Protein AF-A0A1A8ITM8-F1 (afdb_monomer_lite)

Radius of gyration: 14.9 Å; chains: 1; bounding box: 27×32×37 Å

Structure (mmCIF, N/CA/C/O backbone):
data_AF-A0A1A8ITM8-F1
#
_entry.id   AF-A0A1A8ITM8-F1
#
loop_
_atom_site.group_PDB
_atom_site.id
_atom_site.type_symbol
_atom_site.label_atom_id
_atom_site.label_alt_id
_atom_site.label_comp_id
_atom_site.label_asym_id
_atom_site.label_entity_id
_atom_site.label_seq_id
_atom_site.pdbx_PDB_ins_code
_atom_site.Cartn_x
_atom_site.Cartn_y
_atom_site.Cartn_z
_atom_site.occupancy
_atom_site.B_iso_or_equiv
_atom_site.auth_seq_id
_atom_site.auth_comp_id
_atom_site.auth_asym_id
_atom_site.auth_atom_id
_atom_site.pdbx_PDB_model_num
ATOM 1 N N . LEU A 1 1 ? 15.140 11.939 -12.226 1.00 78.19 1 LEU A N 1
ATOM 2 C CA . LEU A 1 1 ? 14.228 13.100 -12.386 1.00 78.19 1 LEU A CA 1
ATOM 3 C C . LEU A 1 1 ? 12.970 12.986 -11.517 1.00 78.19 1 LEU A C 1
ATOM 5 O O . LEU A 1 1 ? 12.629 13.969 -10.884 1.00 78.19 1 LEU A O 1
ATOM 9 N N . GLY A 1 2 ? 12.321 11.818 -11.408 1.00 91.31 2 GLY A N 1
ATOM 10 C CA . GLY A 1 2 ? 11.107 11.652 -10.585 1.00 91.31 2 GLY A CA 1
ATOM 11 C C . GLY A 1 2 ? 11.299 11.163 -9.141 1.00 91.31 2 GLY A C 1
ATOM 12 O O . GLY A 1 2 ? 10.309 10.938 -8.462 1.00 91.31 2 GLY A O 1
ATOM 13 N N . GLU A 1 3 ? 12.531 10.968 -8.656 1.00 92.69 3 GLU A N 1
ATOM 14 C CA . GLU A 1 3 ? 12.784 10.284 -7.373 1.00 92.69 3 GLU A CA 1
ATOM 15 C C . GLU A 1 3 ? 12.140 10.991 -6.170 1.00 92.69 3 GLU A C 1
ATOM 17 O O . GLU A 1 3 ? 11.423 10.363 -5.393 1.00 92.69 3 GLU A O 1
ATOM 22 N N . SER A 1 4 ? 12.362 12.300 -6.022 1.00 92.81 4 SER A N 1
AT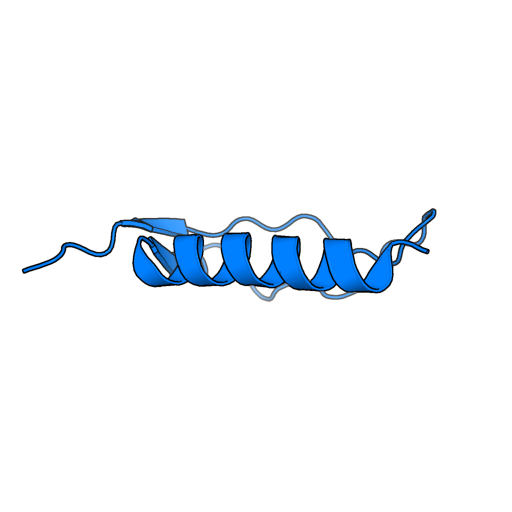OM 23 C CA . SER A 1 4 ? 11.814 13.063 -4.895 1.00 92.81 4 SER A CA 1
ATOM 24 C C . SER A 1 4 ? 10.287 13.092 -4.909 1.00 92.81 4 SER A C 1
ATOM 26 O O . SER A 1 4 ? 9.669 12.957 -3.856 1.00 92.81 4 SER A O 1
ATOM 28 N N . LEU A 1 5 ? 9.685 13.209 -6.098 1.00 95.81 5 LEU A N 1
ATOM 29 C CA . LEU A 1 5 ? 8.233 13.180 -6.264 1.00 95.81 5 LEU A CA 1
ATOM 30 C C . LEU A 1 5 ? 7.671 11.796 -5.919 1.00 95.81 5 LEU A C 1
ATOM 32 O O . LEU A 1 5 ? 6.788 11.69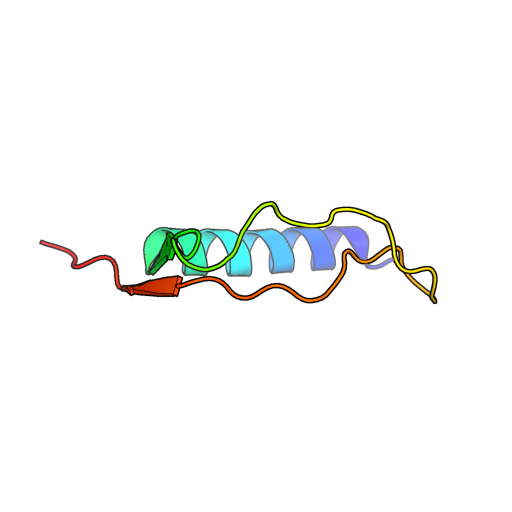3 -5.074 1.00 95.81 5 LEU A O 1
ATOM 36 N N . ALA A 1 6 ? 8.254 10.730 -6.476 1.00 94.94 6 ALA A N 1
ATOM 37 C CA . ALA A 1 6 ? 7.848 9.357 -6.192 1.00 94.94 6 ALA A CA 1
ATOM 38 C C . ALA A 1 6 ? 7.950 9.031 -4.694 1.00 94.94 6 ALA A C 1
ATOM 40 O O . ALA A 1 6 ? 7.052 8.409 -4.133 1.00 94.94 6 ALA A O 1
ATOM 41 N N . ARG A 1 7 ? 9.005 9.499 -4.013 1.00 95.00 7 ARG A N 1
ATOM 42 C CA . ARG A 1 7 ? 9.166 9.328 -2.561 1.00 95.00 7 ARG A CA 1
ATOM 43 C C . ARG A 1 7 ? 8.037 10.004 -1.781 1.00 95.00 7 ARG A C 1
ATOM 45 O O . ARG A 1 7 ? 7.516 9.408 -0.841 1.00 95.00 7 ARG A O 1
ATOM 52 N N . MET A 1 8 ? 7.666 11.227 -2.159 1.00 97.00 8 MET A N 1
ATOM 53 C CA . MET A 1 8 ? 6.574 11.961 -1.515 1.00 97.00 8 MET A CA 1
ATOM 54 C C . MET A 1 8 ? 5.225 11.280 -1.747 1.00 97.00 8 MET A C 1
ATOM 56 O O . MET A 1 8 ? 4.485 11.065 -0.788 1.00 97.00 8 MET A O 1
ATOM 60 N N . GLU A 1 9 ? 4.919 10.901 -2.989 1.00 96.88 9 GLU A N 1
ATOM 61 C CA . GLU A 1 9 ? 3.652 10.248 -3.324 1.00 96.88 9 GLU A CA 1
ATOM 62 C C . GLU A 1 9 ? 3.510 8.897 -2.622 1.00 96.88 9 GLU A C 1
ATOM 64 O O . GLU A 1 9 ? 2.503 8.656 -1.957 1.00 96.88 9 GLU A O 1
ATOM 69 N N . LEU A 1 10 ? 4.544 8.049 -2.677 1.00 96.19 10 LEU A N 1
ATOM 70 C CA . LEU A 1 10 ? 4.543 6.761 -1.983 1.00 96.19 10 LEU A CA 1
ATOM 71 C C . LEU A 1 10 ? 4.352 6.937 -0.478 1.00 96.19 10 LEU A C 1
ATOM 73 O O . LEU A 1 10 ? 3.557 6.214 0.119 1.00 96.19 10 LEU A O 1
ATOM 77 N N . PHE A 1 11 ? 5.030 7.914 0.131 1.00 96.44 11 PHE A N 1
ATOM 78 C CA . PHE A 1 11 ? 4.872 8.193 1.553 1.00 96.44 11 PHE A CA 1
ATOM 79 C C . PHE A 1 11 ? 3.437 8.607 1.885 1.00 96.44 11 PHE A C 1
ATOM 81 O O . PHE A 1 11 ? 2.809 7.973 2.729 1.00 96.44 11 PHE A O 1
ATOM 88 N N . LEU A 1 12 ? 2.895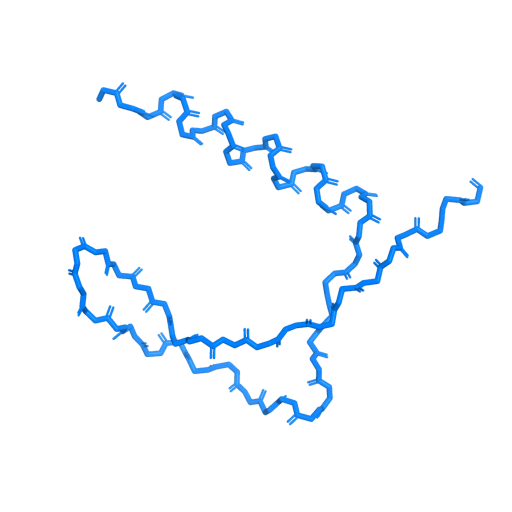 9.625 1.206 1.00 96.94 12 LEU A N 1
ATOM 89 C CA . LEU A 1 12 ? 1.565 10.168 1.492 1.00 96.94 12 LEU A CA 1
ATOM 90 C C . LEU A 1 12 ? 0.454 9.140 1.258 1.00 96.94 12 LEU A C 1
ATOM 92 O O . LEU A 1 12 ? -0.449 9.020 2.092 1.00 96.94 12 LEU A O 1
ATOM 96 N N . ILE A 1 13 ? 0.533 8.376 0.167 1.00 96.75 13 ILE A N 1
ATOM 97 C CA . ILE A 1 13 ? -0.431 7.316 -0.143 1.00 96.75 13 ILE A CA 1
ATOM 98 C C . ILE A 1 13 ? -0.349 6.225 0.929 1.00 96.75 13 ILE A C 1
ATOM 100 O O . ILE A 1 13 ? -1.369 5.881 1.530 1.00 96.75 13 ILE A O 1
ATOM 104 N N . LEU A 1 14 ? 0.855 5.733 1.239 1.00 95.94 14 LEU A N 1
ATOM 105 C CA . LEU A 1 14 ? 1.044 4.647 2.198 1.00 95.94 14 LEU A CA 1
ATOM 106 C C . LEU A 1 14 ? 0.569 5.032 3.604 1.00 95.94 14 LEU A C 1
ATOM 108 O O . LEU A 1 14 ? -0.212 4.296 4.206 1.00 95.94 14 LEU A O 1
ATOM 112 N N . VAL A 1 15 ? 0.975 6.195 4.128 1.00 95.69 15 VAL A N 1
ATOM 113 C CA . VAL A 1 15 ? 0.574 6.610 5.485 1.00 95.69 15 VAL A CA 1
ATOM 114 C C . VAL A 1 15 ? -0.921 6.892 5.579 1.00 95.69 15 VAL A C 1
ATOM 116 O O . VAL A 1 15 ? -1.545 6.538 6.579 1.00 95.69 15 VAL A O 1
ATOM 119 N N . THR A 1 16 ? -1.526 7.479 4.542 1.00 95.56 16 THR A N 1
ATOM 120 C CA . THR A 1 16 ? -2.972 7.748 4.517 1.00 95.56 16 THR A CA 1
ATOM 121 C C . THR A 1 16 ? -3.760 6.446 4.547 1.00 95.56 16 THR A C 1
ATOM 123 O O . THR A 1 16 ? -4.702 6.307 5.333 1.00 95.56 16 THR A O 1
ATOM 126 N N . LEU A 1 17 ? -3.348 5.474 3.732 1.00 94.69 17 LEU A N 1
ATOM 127 C CA . LEU A 1 17 ? -3.977 4.164 3.667 1.00 94.69 17 LEU A CA 1
ATOM 128 C C . LEU A 1 17 ? -3.820 3.394 4.983 1.00 94.69 17 LEU A C 1
ATOM 130 O O . LEU A 1 17 ? -4.819 2.947 5.538 1.00 94.69 17 LEU A O 1
ATOM 134 N N . LEU A 1 18 ? -2.607 3.297 5.535 1.00 93.56 18 LEU A 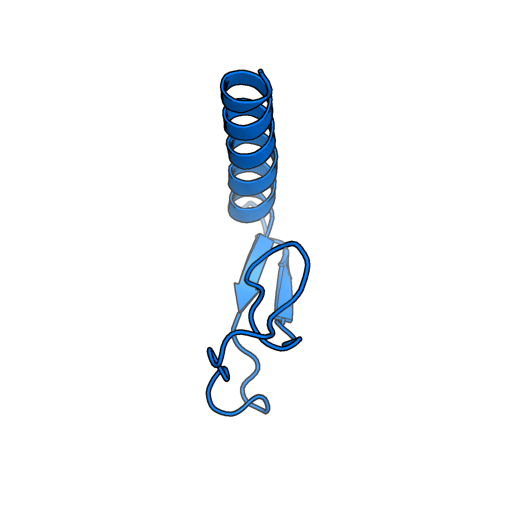N 1
ATOM 135 C CA . LEU A 1 18 ? -2.347 2.562 6.783 1.00 93.56 18 LEU A CA 1
ATOM 136 C C . LEU A 1 18 ? -2.993 3.206 8.020 1.00 93.56 18 LEU A C 1
ATOM 138 O O . LEU A 1 18 ? -3.328 2.515 8.991 1.00 93.56 18 LEU A O 1
ATOM 142 N N . ARG A 1 19 ? -3.178 4.532 8.008 1.00 93.06 19 ARG A N 1
ATOM 143 C CA . ARG A 1 19 ? -3.858 5.252 9.092 1.00 93.06 19 ARG A CA 1
ATOM 144 C C . ARG A 1 19 ? -5.367 5.022 9.075 1.00 93.06 19 ARG A C 1
ATOM 146 O O . ARG A 1 19 ? -5.962 4.938 10.145 1.00 93.06 19 ARG A O 1
ATOM 153 N N . LYS A 1 20 ? -5.980 4.913 7.892 1.00 92.94 20 LYS A N 1
ATOM 154 C CA . LYS A 1 20 ? -7.438 4.770 7.741 1.00 92.94 20 LYS A CA 1
ATOM 155 C C . LYS A 1 20 ? -7.915 3.331 7.599 1.00 92.94 20 LYS A C 1
ATOM 157 O O . LYS A 1 20 ? -9.065 3.063 7.927 1.00 92.94 20 LYS A O 1
ATOM 162 N N . TYR A 1 21 ? -7.071 2.414 7.139 1.00 94.56 21 TYR A N 1
ATOM 163 C CA . TYR A 1 21 ? -7.473 1.056 6.789 1.00 94.56 21 TYR A CA 1
ATOM 164 C C . TYR A 1 21 ? -6.527 0.000 7.367 1.00 94.56 21 TYR A C 1
ATOM 166 O O . TYR A 1 21 ? -5.343 0.242 7.599 1.00 94.56 21 TYR A O 1
ATOM 174 N N . LYS A 1 22 ? -7.072 -1.192 7.605 1.00 91.62 22 LYS A N 1
ATOM 175 C CA . LYS A 1 22 ? -6.339 -2.436 7.832 1.00 91.62 22 LYS A CA 1
ATOM 176 C C . LYS A 1 22 ? -6.386 -3.250 6.547 1.00 91.62 22 LYS A C 1
ATOM 178 O O . LYS A 1 22 ? -7.470 -3.512 6.025 1.00 91.62 22 LYS A O 1
ATOM 183 N N . PHE A 1 23 ? -5.216 -3.654 6.074 1.00 91.75 23 PHE A N 1
ATOM 184 C CA . PHE A 1 23 ? -5.061 -4.602 4.978 1.00 91.75 23 PHE A CA 1
ATOM 185 C C . PHE A 1 23 ? -4.909 -5.991 5.586 1.00 91.75 23 PHE A C 1
ATOM 187 O O . PHE A 1 23 ? -4.021 -6.211 6.407 1.00 91.75 23 PHE A O 1
ATOM 194 N N . ILE A 1 24 ? -5.820 -6.894 5.242 1.00 90.31 24 ILE A N 1
ATOM 195 C CA . ILE A 1 24 ? -5.908 -8.233 5.818 1.00 90.31 24 ILE A CA 1
ATOM 196 C C . ILE A 1 24 ? -5.804 -9.240 4.681 1.00 90.31 24 ILE A C 1
ATOM 198 O O . ILE A 1 24 ? -6.504 -9.132 3.667 1.00 90.31 24 ILE A O 1
ATOM 202 N N . TRP A 1 25 ? -4.932 -10.227 4.866 1.00 88.06 25 TRP A N 1
ATOM 203 C CA . TRP A 1 25 ? -4.827 -11.340 3.939 1.00 88.06 25 TRP A CA 1
ATOM 204 C C . TRP A 1 25 ? -6.123 -12.169 3.974 1.00 88.06 25 TRP A C 1
ATOM 206 O O . TRP A 1 25 ? -6.592 -12.504 5.066 1.00 88.06 25 TRP A O 1
ATOM 216 N N . PRO A 1 26 ? -6.767 -12.455 2.828 1.00 85.81 26 PRO A N 1
ATOM 217 C CA . PRO A 1 26 ? -7.981 -13.260 2.816 1.00 85.81 26 PRO A CA 1
ATOM 218 C C . PRO A 1 26 ? -7.672 -14.692 3.256 1.00 85.81 26 PRO A C 1
ATOM 220 O O . PRO A 1 26 ? -6.735 -15.289 2.755 1.00 85.81 26 PRO A O 1
ATOM 223 N N . GLU A 1 27 ? -8.504 -15.272 4.118 1.00 81.81 27 GLU A N 1
ATOM 224 C CA . GLU A 1 27 ? -8.357 -16.672 4.564 1.00 81.81 27 GLU A CA 1
ATOM 225 C C . GLU A 1 27 ? -8.516 -17.690 3.420 1.00 81.81 27 GLU A C 1
ATOM 227 O O . GLU A 1 27 ? -7.987 -18.790 3.496 1.00 81.81 27 GLU A O 1
ATOM 232 N N . ASP A 1 28 ? -9.232 -17.302 2.360 1.00 78.62 28 ASP A N 1
ATOM 233 C CA . ASP A 1 28 ? -9.461 -18.092 1.140 1.00 78.62 28 ASP A CA 1
ATOM 234 C C . ASP A 1 28 ? -8.369 -17.877 0.074 1.00 78.62 28 ASP A C 1
ATOM 236 O O . ASP A 1 28 ? -8.238 -18.645 -0.875 1.00 78.62 28 ASP A O 1
ATOM 240 N N . ALA A 1 29 ? -7.551 -16.831 0.226 1.00 73.38 29 ALA A N 1
ATOM 241 C CA . ALA A 1 29 ? -6.377 -16.657 -0.611 1.00 73.38 29 ALA A CA 1
ATOM 242 C C . ALA A 1 29 ? -5.260 -17.485 0.023 1.00 73.38 29 ALA A C 1
ATOM 244 O O . ALA A 1 29 ? -4.894 -17.231 1.166 1.00 73.38 29 ALA A O 1
ATOM 245 N N . GLY A 1 30 ? -4.748 -18.490 -0.689 1.00 77.56 30 GLY A N 1
ATOM 246 C CA . GLY A 1 30 ? -3.598 -19.287 -0.250 1.00 77.56 30 GLY A CA 1
ATOM 247 C C . GLY A 1 30 ? -2.326 -18.443 -0.079 1.00 77.56 30 GLY A C 1
ATOM 248 O O . GLY A 1 30 ? -2.362 -17.299 0.359 1.00 77.56 30 GLY A O 1
ATOM 249 N N . GLU A 1 31 ? -1.160 -18.970 -0.434 1.00 77.06 31 GLU A N 1
ATOM 250 C CA . GLU A 1 31 ? 0.069 -18.177 -0.339 1.00 77.06 31 GLU A CA 1
ATOM 251 C C . GLU A 1 31 ? 0.182 -17.167 -1.501 1.00 77.06 31 GLU A C 1
ATOM 253 O O . GLU A 1 31 ? -0.140 -17.500 -2.647 1.00 77.06 31 GLU A O 1
ATOM 258 N N . PRO A 1 32 ? 0.629 -15.923 -1.244 1.00 75.12 32 PRO A N 1
ATOM 259 C CA . PRO A 1 32 ? 0.918 -14.966 -2.306 1.00 75.12 32 PRO A CA 1
ATOM 260 C C . PRO A 1 32 ? 2.019 -15.492 -3.236 1.00 75.12 32 PRO A C 1
ATOM 262 O O . PRO A 1 32 ? 3.131 -15.792 -2.806 1.00 75.12 32 PRO A O 1
ATOM 265 N N . ASP A 1 33 ? 1.723 -15.554 -4.535 1.00 78.62 33 ASP A N 1
ATOM 266 C CA . ASP A 1 33 ? 2.707 -15.890 -5.564 1.00 78.62 33 ASP A CA 1
ATOM 267 C C . ASP A 1 33 ? 3.536 -14.644 -5.907 1.00 78.62 33 ASP A C 1
ATOM 269 O O . ASP A 1 33 ? 3.096 -13.732 -6.616 1.00 78.62 33 ASP A O 1
ATOM 273 N N . TYR A 1 34 ? 4.755 -14.608 -5.372 1.00 76.62 34 TYR A N 1
ATOM 274 C CA . TYR A 1 34 ? 5.718 -13.532 -5.598 1.00 76.62 34 TYR A CA 1
ATOM 275 C C . TYR A 1 34 ? 6.551 -13.717 -6.874 1.00 76.62 34 TYR A C 1
ATOM 277 O O . TYR A 1 34 ? 7.521 -12.983 -7.072 1.00 76.62 34 TYR A O 1
ATOM 285 N N . THR A 1 35 ? 6.209 -14.674 -7.746 1.00 82.75 35 THR A N 1
ATOM 286 C CA . THR A 1 35 ? 6.927 -14.864 -9.010 1.00 82.75 35 THR A CA 1
ATOM 287 C C . THR A 1 35 ? 6.795 -13.590 -9.846 1.00 82.75 35 THR A C 1
ATOM 289 O O . THR A 1 35 ? 5.669 -13.183 -10.158 1.00 82.75 35 THR A O 1
ATOM 292 N N . PRO A 1 36 ? 7.909 -12.932 -10.210 1.00 77.50 36 PRO A N 1
ATOM 293 C CA . PRO A 1 36 ? 7.847 -11.674 -10.930 1.00 77.50 36 PRO A CA 1
ATOM 294 C C . PRO A 1 36 ? 7.280 -11.892 -12.333 1.00 77.50 36 PRO A C 1
ATOM 296 O O . PRO A 1 36 ? 7.722 -12.770 -13.075 1.00 77.50 36 PRO A O 1
ATOM 299 N N . VAL A 1 37 ? 6.319 -11.056 -12.714 1.00 82.00 37 VA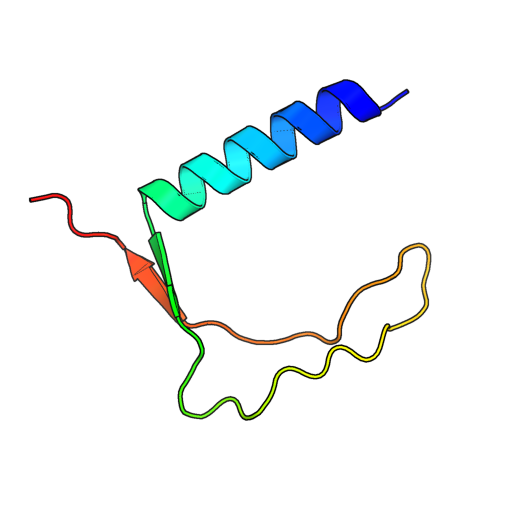L A N 1
ATOM 300 C CA . VAL A 1 37 ? 5.857 -10.936 -14.094 1.00 82.00 37 VAL A CA 1
ATOM 301 C C . VAL A 1 37 ? 6.717 -9.872 -14.772 1.00 82.00 37 VAL A C 1
ATOM 303 O O . VAL A 1 37 ? 6.747 -8.716 -14.342 1.00 82.00 37 VAL A O 1
ATOM 306 N N . TYR A 1 38 ? 7.451 -10.275 -15.810 1.00 74.12 38 TYR A N 1
ATOM 307 C CA . TYR A 1 38 ? 8.327 -9.384 -16.569 1.00 74.12 38 TYR A CA 1
ATOM 308 C C . TYR A 1 38 ? 7.519 -8.512 -17.542 1.00 74.12 38 TYR A C 1
ATOM 310 O O . TYR A 1 38 ? 6.819 -9.021 -18.415 1.00 74.12 38 TYR A O 1
ATOM 318 N N . GLY A 1 39 ? 7.655 -7.193 -17.397 1.00 76.94 39 GLY A N 1
ATOM 319 C CA . GLY A 1 39 ? 7.162 -6.169 -18.321 1.00 76.94 39 GLY A CA 1
ATOM 320 C C . GLY A 1 39 ? 8.134 -4.983 -18.367 1.00 76.94 39 GLY A C 1
ATOM 321 O O . GLY A 1 39 ? 9.342 -5.172 -18.263 1.00 76.94 39 GLY A O 1
ATOM 322 N N . VAL A 1 40 ? 7.628 -3.748 -18.468 1.00 82.12 40 VAL A N 1
ATOM 323 C CA . VAL A 1 40 ? 8.460 -2.529 -18.308 1.00 82.12 40 VAL A CA 1
ATOM 324 C C . VAL A 1 40 ? 8.955 -2.375 -16.859 1.00 82.12 40 VAL A C 1
ATOM 326 O O . VAL A 1 40 ? 10.004 -1.789 -16.607 1.00 82.12 40 VAL A O 1
ATOM 329 N N . THR A 1 41 ? 8.216 -2.941 -15.904 1.00 84.56 41 THR A N 1
ATOM 330 C CA . THR A 1 41 ? 8.557 -3.028 -14.480 1.00 84.56 41 THR A CA 1
ATOM 331 C C . THR A 1 41 ? 8.462 -4.481 -14.007 1.00 84.56 41 THR A C 1
ATOM 333 O O . THR A 1 41 ? 7.805 -5.309 -14.641 1.00 84.56 41 THR A O 1
ATOM 336 N N . LEU A 1 42 ? 9.105 -4.799 -12.880 1.00 84.12 42 LEU A N 1
ATOM 337 C CA . LEU A 1 42 ? 8.924 -6.075 -12.184 1.00 84.12 42 LEU A CA 1
ATOM 338 C C . LEU A 1 42 ? 7.717 -5.959 -11.250 1.00 84.12 42 LEU A C 1
ATOM 340 O O . LEU A 1 42 ? 7.756 -5.184 -10.296 1.00 84.12 42 LEU A O 1
ATOM 344 N N . THR A 1 43 ? 6.652 -6.711 -11.529 1.00 84.44 43 THR A N 1
ATOM 345 C CA . THR A 1 43 ? 5.410 -6.677 -10.737 1.00 84.44 43 THR A CA 1
ATOM 346 C C . THR A 1 43 ? 5.030 -8.098 -10.307 1.00 84.44 43 THR A C 1
ATOM 348 O O . THR A 1 43 ? 5.153 -9.015 -11.121 1.00 84.44 43 THR A O 1
ATOM 351 N N . PRO A 1 44 ? 4.589 -8.330 -9.056 1.00 83.19 44 PRO A N 1
ATOM 352 C CA . PRO A 1 44 ? 4.048 -9.630 -8.653 1.00 83.19 44 PRO A CA 1
ATOM 353 C C . PRO A 1 44 ? 2.739 -9.943 -9.396 1.00 83.19 44 PRO A C 1
ATOM 355 O O . PRO A 1 44 ? 2.114 -9.059 -9.989 1.00 83.19 44 PRO A O 1
ATOM 358 N N . LYS A 1 45 ? 2.279 -11.198 -9.339 1.00 82.94 45 LYS A N 1
ATOM 359 C CA . LYS A 1 45 ? 0.957 -11.564 -9.871 1.00 82.94 45 LYS A CA 1
ATOM 360 C C . LYS A 1 45 ? -0.155 -10.838 -9.105 1.00 82.94 45 LYS A C 1
ATOM 362 O O . LYS A 1 45 ? -0.010 -10.521 -7.928 1.00 82.94 45 LYS A O 1
ATOM 367 N N . ALA A 1 46 ? -1.280 -10.581 -9.771 1.00 82.69 46 ALA A N 1
ATOM 368 C CA . ALA A 1 46 ? -2.423 -9.925 -9.142 1.00 82.69 46 ALA A CA 1
ATOM 369 C C . ALA A 1 46 ? -2.972 -10.771 -7.979 1.00 82.69 46 ALA A C 1
ATOM 371 O O . ALA A 1 46 ? -3.323 -11.935 -8.167 1.00 82.69 46 ALA A O 1
ATOM 372 N N . TYR A 1 47 ? -3.087 -10.169 -6.794 1.00 83.00 47 TYR A N 1
ATOM 373 C CA . TYR A 1 47 ? -3.661 -10.788 -5.600 1.00 83.00 47 TYR A CA 1
ATOM 374 C C . TYR A 1 47 ? -4.756 -9.903 -5.000 1.00 83.00 47 TYR A C 1
ATOM 376 O O . TYR A 1 47 ? -4.804 -8.691 -5.216 1.00 83.00 47 TYR A O 1
ATOM 384 N N . ARG A 1 48 ? -5.672 -10.523 -4.252 1.00 85.62 48 ARG A N 1
ATOM 385 C CA . ARG A 1 48 ? -6.766 -9.830 -3.563 1.00 85.62 48 ARG A CA 1
ATOM 386 C C . ARG A 1 48 ? -6.422 -9.684 -2.085 1.00 85.62 48 ARG A C 1
ATOM 388 O O . ARG A 1 48 ? -5.896 -10.611 -1.484 1.00 85.62 48 ARG A O 1
ATOM 395 N N . MET A 1 49 ? -6.768 -8.546 -1.491 1.00 88.44 49 MET A N 1
ATOM 396 C CA . MET A 1 49 ? -6.696 -8.327 -0.044 1.00 88.44 49 MET A CA 1
ATOM 397 C C . MET A 1 49 ? -8.031 -7.808 0.479 1.00 88.44 49 MET A C 1
ATOM 399 O O . MET A 1 49 ? -8.727 -7.062 -0.212 1.00 88.44 49 MET A O 1
ATOM 403 N N . LYS A 1 50 ? -8.383 -8.178 1.714 1.00 89.75 50 LYS A N 1
ATOM 404 C CA . LYS A 1 50 ? -9.513 -7.580 2.430 1.00 89.75 50 LYS A CA 1
ATOM 405 C C . LYS A 1 50 ? -9.058 -6.218 2.973 1.00 89.75 50 LYS A C 1
ATOM 407 O O . LYS A 1 50 ? -8.018 -6.128 3.623 1.00 89.75 50 LYS A O 1
ATOM 412 N N . VAL A 1 51 ? -9.829 -5.159 2.725 1.00 91.81 51 VAL A N 1
ATOM 413 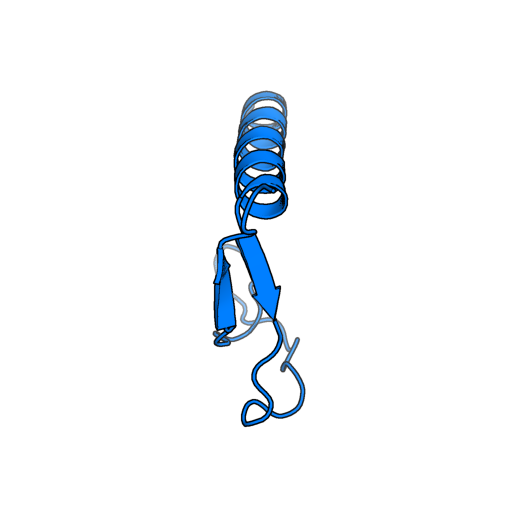C CA . VAL A 1 51 ? -9.562 -3.809 3.252 1.00 91.81 51 VAL A CA 1
ATOM 414 C C . VAL A 1 51 ? -10.681 -3.438 4.215 1.00 91.81 51 VAL A C 1
ATOM 416 O O . VAL A 1 51 ? -11.845 -3.409 3.826 1.00 91.81 51 VAL A O 1
ATOM 419 N N . GLN A 1 52 ? -10.337 -3.168 5.472 1.00 93.00 52 GLN A N 1
ATOM 420 C CA . GLN A 1 52 ? -11.299 -2.789 6.509 1.00 93.00 52 GLN A CA 1
ATOM 421 C C . GLN A 1 52 ? -10.975 -1.393 7.049 1.00 93.00 52 GLN A C 1
ATOM 423 O O . GLN A 1 52 ? -9.807 -1.128 7.336 1.00 93.00 52 GLN A O 1
ATOM 428 N N . PRO A 1 53 ? -11.951 -0.484 7.212 1.00 91.88 53 PRO A N 1
ATOM 429 C CA . PRO A 1 53 ? -11.699 0.798 7.858 1.00 91.88 53 PRO A CA 1
ATOM 430 C C . PRO A 1 53 ? -11.254 0.581 9.310 1.00 91.88 53 PRO A C 1
ATOM 432 O O . PRO A 1 53 ? -11.779 -0.268 10.029 1.00 91.88 53 PRO A O 1
ATOM 435 N N . ARG A 1 54 ? -10.268 1.359 9.755 1.00 86.38 54 ARG A N 1
ATOM 436 C CA . ARG A 1 54 ? -9.905 1.460 11.167 1.00 86.38 54 ARG A CA 1
ATOM 437 C C . ARG A 1 54 ? -10.957 2.341 11.821 1.00 86.38 54 ARG A C 1
ATOM 439 O O . ARG A 1 54 ? -10.956 3.549 11.607 1.00 86.38 54 ARG A O 1
ATOM 446 N N . THR A 1 55 ? -11.861 1.741 12.589 1.00 74.75 55 THR A N 1
ATOM 447 C CA . THR A 1 55 ? -12.762 2.498 13.458 1.00 74.75 55 THR A CA 1
ATOM 448 C C . THR A 1 55 ? -11.897 3.299 14.424 1.00 74.75 55 THR A C 1
ATOM 450 O O . THR A 1 55 ? -11.151 2.724 15.218 1.00 74.75 55 THR A O 1
ATOM 453 N N . SER A 1 56 ? -11.923 4.621 14.285 1.00 62.91 56 SER A N 1
ATOM 454 C CA . SER A 1 56 ? -11.350 5.514 15.282 1.00 62.91 56 SER A CA 1
ATOM 455 C C . SER A 1 56 ? -12.335 5.523 16.444 1.00 62.91 56 SER A C 1
ATOM 457 O O . SER A 1 56 ? -13.489 5.898 16.244 1.00 62.91 56 SER A O 1
ATOM 459 N N . ASN A 1 57 ? -11.908 5.015 17.598 1.00 48.31 57 ASN A N 1
ATOM 460 C CA . ASN A 1 57 ? -12.596 5.284 18.858 1.00 48.31 57 ASN A CA 1
ATOM 461 C C . ASN A 1 57 ? -12.459 6.768 19.212 1.00 48.31 57 ASN A C 1
ATOM 463 O O . ASN A 1 57 ? -11.420 7.355 18.819 1.00 48.31 57 ASN A O 1
#

Foldseek 3Di:
DCPVVVVVVCVVVVCVQVVFKDWAADPPDDDQQQDFDDDPDTDGPDDDTDIGTDPDD

Secondary structure (DSSP, 8-state):
--HHHHHHHHHHHHHHHHHHEEEE--TTS-S---PPEESSSEEPPP---EEEE----

Sequence (57 aa):
LGESLARMELFLILVTLLRKYKFIWPEDAGEPDYTPVYGVTLTPKAYRMKVQPRTSN

pLDDT: mean 86.25, std 9.4, range [48.31, 97.0]

InterPro domains:
  IPR001128 Cytochrome P450 [PF00067] (1-51)
  IPR036396 Cytochrome P450 superfamily [G3DSA:1.10.630.10] (1-57)
  IPR036396 Cytochrome P450 superfamily [SSF48264] (1-54)

Organism: Nothobranchius kuhntae (NCBI:txid321403)